Protein AF-A0A9D4R7I5-F1 (afdb_monomer_lite)

Radius of gyration: 22.07 Å; chains: 1; bounding box: 33×69×36 Å

Structure (mmCIF, N/CA/C/O backbone):
data_AF-A0A9D4R7I5-F1
#
_entry.id   AF-A0A9D4R7I5-F1
#
loop_
_atom_site.group_PDB
_atom_site.id
_atom_site.type_symbol
_atom_site.label_atom_id
_atom_site.label_alt_id
_atom_site.label_comp_id
_atom_site.label_asym_id
_atom_site.label_entity_id
_atom_site.label_seq_id
_atom_site.pdbx_PDB_ins_code
_atom_site.Cartn_x
_atom_site.Cartn_y
_atom_site.Cartn_z
_atom_site.occupancy
_atom_site.B_iso_or_equiv
_atom_site.auth_seq_id
_atom_site.auth_comp_id
_atom_site.auth_asym_id
_atom_site.auth_atom_id
_atom_site.pdbx_PDB_model_num
ATOM 1 N N . MET A 1 1 ? 16.189 14.678 1.574 1.00 41.25 1 MET A N 1
ATOM 2 C CA . MET A 1 1 ? 17.318 13.864 1.069 1.00 41.25 1 MET A CA 1
ATOM 3 C C . MET A 1 1 ? 17.500 14.165 -0.412 1.00 41.25 1 MET A C 1
ATOM 5 O O . MET A 1 1 ? 16.585 13.884 -1.170 1.00 41.25 1 MET A O 1
ATOM 9 N N . TRP A 1 2 ? 18.620 14.773 -0.820 1.00 41.62 2 TRP A N 1
ATOM 10 C CA . TRP A 1 2 ? 18.954 15.006 -2.234 1.00 41.62 2 TRP A CA 1
ATOM 11 C C . TRP A 1 2 ? 20.273 14.302 -2.552 1.00 41.62 2 TRP A C 1
ATOM 13 O O . TRP A 1 2 ? 21.343 14.902 -2.495 1.00 41.62 2 TRP A O 1
ATOM 23 N N . ASN A 1 3 ? 20.197 13.004 -2.840 1.00 59.06 3 ASN A N 1
ATOM 24 C CA . ASN A 1 3 ? 21.277 12.334 -3.551 1.00 59.06 3 ASN A CA 1
ATOM 25 C C . ASN A 1 3 ? 20.998 12.532 -5.043 1.00 59.06 3 ASN A C 1
ATOM 27 O O . ASN A 1 3 ? 19.907 12.222 -5.510 1.00 59.06 3 ASN A O 1
ATOM 31 N N . LYS A 1 4 ? 21.965 13.086 -5.782 1.00 59.41 4 LYS A N 1
ATOM 32 C CA . LYS A 1 4 ? 21.879 13.436 -7.217 1.00 59.41 4 LYS A CA 1
ATOM 33 C C . LYS A 1 4 ? 21.742 12.217 -8.153 1.00 59.41 4 LYS A C 1
ATOM 35 O O . LYS A 1 4 ? 22.042 12.309 -9.339 1.00 59.41 4 LYS A O 1
ATOM 40 N N . THR A 1 5 ? 21.329 11.064 -7.642 1.00 68.25 5 THR A N 1
ATOM 41 C CA . THR A 1 5 ? 21.100 9.849 -8.416 1.00 68.25 5 THR A CA 1
ATOM 42 C C . THR A 1 5 ? 19.702 9.880 -9.020 1.00 68.25 5 THR A C 1
ATOM 44 O O . THR A 1 5 ? 18.695 9.715 -8.336 1.00 68.25 5 THR A O 1
ATOM 47 N N . THR A 1 6 ? 19.630 10.084 -10.333 1.00 68.06 6 THR A N 1
ATOM 48 C C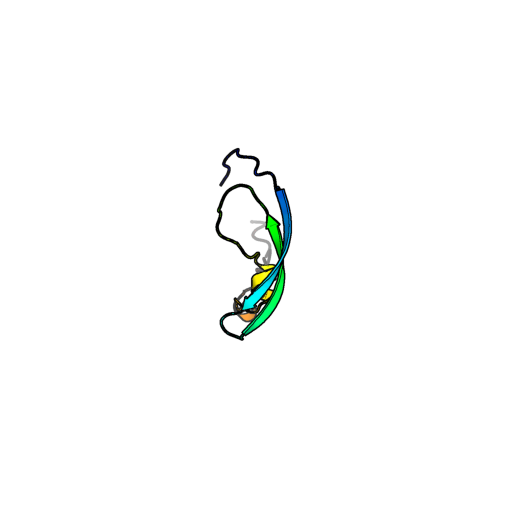A . THR A 1 6 ? 18.383 9.952 -11.090 1.00 68.06 6 THR A CA 1
ATOM 49 C C . THR A 1 6 ? 18.042 8.467 -11.222 1.00 68.06 6 THR A C 1
ATOM 51 O O . THR A 1 6 ? 18.585 7.769 -12.077 1.00 68.06 6 THR A O 1
ATOM 54 N N . MET A 1 7 ? 17.167 7.962 -10.351 1.00 75.56 7 MET A N 1
ATOM 55 C CA . MET A 1 7 ? 16.634 6.603 -10.459 1.00 75.56 7 MET A CA 1
ATOM 56 C C . MET A 1 7 ? 15.703 6.529 -11.676 1.00 75.56 7 MET A C 1
ATOM 58 O O . MET A 1 7 ? 14.717 7.260 -11.747 1.00 75.56 7 MET A O 1
ATOM 62 N N . LYS A 1 8 ? 16.030 5.669 -12.647 1.00 83.00 8 LYS A N 1
ATOM 63 C CA . LYS A 1 8 ? 15.186 5.418 -13.822 1.00 83.00 8 LYS A CA 1
ATOM 64 C C . LYS A 1 8 ? 14.383 4.133 -13.607 1.00 83.00 8 LYS A C 1
ATOM 66 O O . LYS A 1 8 ? 15.002 3.101 -13.351 1.00 83.00 8 LYS A O 1
ATOM 71 N N . PRO A 1 9 ? 13.047 4.167 -13.706 1.00 87.69 9 PRO A N 1
ATOM 72 C CA . PRO A 1 9 ? 12.245 2.956 -13.627 1.00 87.69 9 PRO A CA 1
ATOM 73 C C . PRO A 1 9 ? 12.486 2.065 -14.853 1.00 87.69 9 PRO A C 1
ATOM 75 O O . PRO A 1 9 ? 12.636 2.559 -15.970 1.00 87.69 9 PRO A O 1
ATOM 78 N N . HIS A 1 10 ? 12.518 0.750 -14.640 1.00 90.19 10 HIS A N 1
ATOM 79 C CA . HIS A 1 10 ? 12.543 -0.259 -15.702 1.00 90.19 10 HIS A CA 1
ATOM 80 C C . HIS A 1 10 ? 11.168 -0.475 -16.328 1.00 90.19 10 HIS A C 1
ATOM 82 O O . HIS A 1 10 ? 11.070 -0.856 -17.490 1.00 90.19 10 HIS A O 1
ATOM 88 N N . GLY A 1 11 ? 10.112 -0.234 -15.560 1.00 90.94 11 GLY A N 1
ATOM 89 C CA . GLY A 1 11 ? 8.745 -0.421 -16.002 1.00 90.94 11 GLY A CA 1
ATOM 90 C C . GLY A 1 11 ? 7.810 -0.506 -14.815 1.00 90.94 11 GLY A C 1
ATOM 91 O O . GLY A 1 11 ? 8.122 -0.039 -13.719 1.00 90.94 11 GLY A O 1
ATOM 92 N N . GLU A 1 12 ? 6.663 -1.126 -15.037 1.00 94.44 12 GLU A N 1
ATOM 93 C CA . GLU A 1 12 ? 5.624 -1.269 -14.033 1.00 94.44 12 GLU A CA 1
ATOM 94 C C . GLU A 1 12 ? 5.013 -2.660 -14.108 1.00 94.44 12 GLU A C 1
ATOM 96 O O . GLU A 1 12 ? 4.979 -3.286 -15.168 1.00 94.44 12 GLU A O 1
ATOM 101 N N . VAL A 1 13 ? 4.523 -3.140 -12.973 1.00 94.31 13 VAL A N 1
ATOM 102 C CA . VAL A 1 13 ? 3.901 -4.457 -12.857 1.00 94.31 13 VAL A CA 1
ATOM 103 C C . VAL A 1 13 ? 2.744 -4.391 -11.874 1.00 94.31 13 VAL A C 1
ATOM 105 O O . VAL A 1 13 ? 2.824 -3.690 -10.870 1.00 94.31 13 VAL A O 1
ATOM 108 N N . THR A 1 14 ? 1.671 -5.126 -12.151 1.00 96.25 14 THR A N 1
ATOM 109 C CA . THR A 1 14 ? 0.576 -5.311 -11.192 1.00 96.25 14 THR A CA 1
ATOM 110 C C . THR A 1 14 ? 0.761 -6.653 -10.504 1.00 96.25 14 THR A C 1
ATOM 112 O O . THR A 1 14 ? 0.929 -7.665 -11.183 1.00 96.25 14 THR A O 1
ATOM 115 N N . LEU A 1 15 ? 0.779 -6.658 -9.172 1.00 94.44 15 LEU A N 1
ATOM 116 C CA . LEU A 1 15 ? 0.969 -7.861 -8.365 1.00 94.44 15 LEU A CA 1
ATOM 117 C C . LEU A 1 15 ? -0.156 -7.991 -7.330 1.00 94.44 15 LEU A C 1
ATOM 119 O O . LEU A 1 15 ? -0.499 -6.984 -6.701 1.00 94.44 15 LEU A O 1
ATOM 123 N N . PRO A 1 16 ? -0.673 -9.210 -7.093 1.00 95.75 16 PRO A N 1
ATOM 124 C CA . PRO A 1 16 ? -1.600 -9.459 -6.002 1.00 95.75 16 PRO A CA 1
ATOM 125 C C . PRO A 1 16 ? -0.842 -9.412 -4.672 1.00 95.75 16 PRO A C 1
ATOM 127 O O . PRO A 1 16 ? 0.135 -10.135 -4.458 1.00 95.75 16 PRO A O 1
ATOM 130 N N . VAL A 1 17 ? -1.295 -8.561 -3.757 1.00 94.31 17 VAL A N 1
ATOM 131 C CA . VAL A 1 17 ? -0.715 -8.394 -2.424 1.00 94.31 17 VAL A CA 1
ATOM 132 C C . VAL A 1 17 ? -1.769 -8.689 -1.375 1.00 94.31 17 VAL A C 1
ATOM 134 O O . VAL A 1 17 ? -2.856 -8.115 -1.370 1.00 94.31 17 VAL A O 1
ATOM 137 N N . LYS A 1 18 ? -1.424 -9.585 -0.455 1.00 95.31 18 L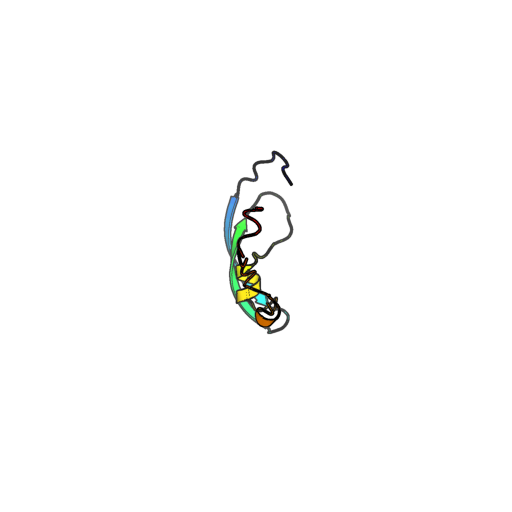YS A N 1
ATOM 138 C CA . LYS A 1 18 ? -2.284 -9.987 0.651 1.00 95.31 18 LYS A CA 1
ATOM 139 C C . LYS A 1 18 ? -2.063 -9.068 1.852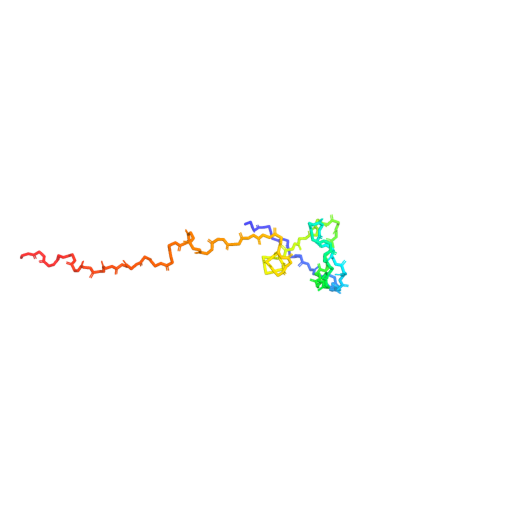 1.00 95.31 18 LYS A C 1
ATOM 141 O O . LYS A 1 18 ? -0.924 -8.893 2.283 1.00 95.31 18 LYS A O 1
ATOM 146 N N . ASN A 1 19 ? -3.134 -8.517 2.421 1.00 94.38 19 ASN A N 1
ATOM 147 C CA . ASN A 1 19 ? -3.078 -7.917 3.750 1.00 94.38 19 ASN A CA 1
ATOM 148 C C . ASN A 1 19 ? -2.955 -9.056 4.783 1.00 94.38 19 ASN A C 1
ATOM 150 O O . ASN A 1 19 ? -3.888 -9.847 4.916 1.00 94.38 19 ASN A O 1
ATOM 154 N N . PRO A 1 20 ? -1.845 -9.157 5.536 1.00 92.25 20 PRO A N 1
ATOM 155 C CA . PRO A 1 20 ? -1.620 -10.270 6.459 1.00 92.25 20 PRO A CA 1
ATOM 156 C C . PRO A 1 20 ? -2.548 -10.257 7.683 1.00 92.25 20 PRO A C 1
ATOM 158 O O . PRO A 1 20 ? -2.617 -11.249 8.398 1.00 92.25 20 PRO A O 1
ATOM 161 N N . LYS A 1 21 ? -3.234 -9.140 7.960 1.00 92.50 21 LYS A N 1
ATOM 162 C CA . LYS A 1 21 ? -4.146 -9.001 9.101 1.00 92.50 21 LYS A CA 1
ATOM 163 C C . LYS A 1 21 ? -5.572 -9.445 8.773 1.00 92.50 21 LYS A C 1
ATOM 165 O O . LYS A 1 21 ? -6.267 -9.930 9.658 1.00 92.50 21 LYS A O 1
ATOM 170 N N . THR A 1 22 ? -6.021 -9.226 7.539 1.00 93.69 22 THR A N 1
ATOM 171 C CA . THR A 1 22 ? -7.413 -9.479 7.118 1.00 93.69 22 THR A CA 1
ATOM 172 C C . THR A 1 22 ? -7.542 -10.573 6.069 1.00 93.69 22 THR A C 1
ATOM 174 O O . THR A 1 22 ? -8.655 -10.926 5.704 1.00 93.69 22 THR A O 1
ATOM 177 N N . ASP A 1 23 ? -6.422 -11.077 5.555 1.00 94.12 23 ASP A N 1
ATOM 178 C CA . ASP A 1 23 ? -6.324 -12.027 4.450 1.00 94.12 23 ASP A CA 1
ATOM 179 C C . ASP A 1 23 ? -6.870 -11.560 3.088 1.00 94.12 23 ASP A C 1
ATOM 181 O O . ASP A 1 23 ? -6.757 -12.289 2.101 1.00 94.12 23 ASP A O 1
ATOM 185 N N . ASN A 1 24 ? -7.357 -10.320 2.992 1.00 95.94 24 ASN A N 1
ATOM 186 C CA . ASN A 1 24 ? -7.812 -9.720 1.740 1.00 95.94 24 ASN A CA 1
ATOM 187 C C . ASN A 1 24 ? -6.658 -9.550 0.744 1.00 95.94 24 ASN A C 1
ATOM 189 O O . ASN A 1 24 ? -5.550 -9.159 1.121 1.00 95.94 24 ASN A O 1
ATOM 193 N N . ILE A 1 25 ? -6.939 -9.784 -0.537 1.00 96.25 25 ILE A N 1
ATOM 194 C CA . ILE A 1 25 ? -5.977 -9.644 -1.634 1.00 96.25 25 ILE A CA 1
ATOM 195 C C . ILE A 1 25 ? -6.331 -8.404 -2.455 1.00 96.25 25 ILE A C 1
ATOM 197 O O . ILE A 1 25 ? -7.495 -8.183 -2.780 1.00 96.25 25 ILE A O 1
ATOM 201 N N . TYR A 1 26 ? -5.314 -7.611 -2.784 1.00 96.00 26 TYR A N 1
ATOM 202 C CA . TYR A 1 26 ? -5.423 -6.376 -3.553 1.00 96.00 26 TYR A CA 1
ATOM 203 C C . TYR A 1 26 ? -4.456 -6.423 -4.733 1.00 96.00 26 TYR A C 1
ATOM 205 O O . TYR A 1 26 ? -3.284 -6.749 -4.550 1.00 96.00 26 TYR A O 1
ATOM 213 N N . ASP A 1 27 ? -4.919 -6.054 -5.923 1.00 96.12 27 ASP A N 1
ATOM 214 C CA . ASP A 1 27 ? -4.047 -5.884 -7.085 1.00 96.12 27 ASP A CA 1
ATOM 215 C C . ASP A 1 27 ? -3.391 -4.502 -7.045 1.00 96.12 27 ASP A C 1
ATOM 217 O O . ASP A 1 27 ? -4.058 -3.471 -7.140 1.00 96.12 27 ASP A O 1
ATOM 221 N N . ILE A 1 28 ? -2.068 -4.473 -6.874 1.00 95.06 28 ILE A N 1
ATOM 222 C CA . ILE A 1 28 ? -1.304 -3.239 -6.665 1.00 95.06 28 ILE A CA 1
ATOM 223 C C . ILE A 1 28 ? -0.308 -3.046 -7.799 1.00 95.06 28 ILE A C 1
ATOM 225 O O . ILE A 1 28 ? 0.478 -3.940 -8.119 1.00 95.06 28 ILE A O 1
ATOM 229 N N . ARG A 1 29 ? -0.309 -1.842 -8.378 1.00 95.12 29 ARG A N 1
ATOM 230 C CA . ARG A 1 29 ? 0.668 -1.413 -9.382 1.00 95.12 29 ARG A CA 1
ATOM 231 C C . ARG A 1 29 ? 1.957 -0.964 -8.698 1.00 95.12 29 ARG A C 1
ATOM 233 O O . ARG A 1 29 ? 1.960 -0.004 -7.930 1.00 95.12 29 ARG A O 1
ATOM 240 N N . PHE A 1 30 ? 3.053 -1.633 -9.023 1.00 93.00 30 PHE A N 1
ATOM 241 C CA . PHE A 1 30 ? 4.405 -1.302 -8.599 1.00 93.00 30 PHE A CA 1
ATOM 242 C C . PHE A 1 30 ? 5.198 -0.704 -9.752 1.00 93.00 30 PHE A C 1
ATOM 244 O O . PHE A 1 30 ? 5.071 -1.131 -10.899 1.00 93.00 30 PHE A O 1
ATOM 251 N N . ILE A 1 31 ? 6.068 0.246 -9.421 1.00 92.69 31 ILE A N 1
ATOM 252 C CA . ILE A 1 31 ? 7.105 0.740 -10.323 1.00 92.69 31 ILE A CA 1
ATOM 253 C C . ILE A 1 31 ? 8.357 -0.096 -10.064 1.00 92.69 31 ILE A C 1
ATOM 255 O O . ILE A 1 31 ? 8.851 -0.158 -8.939 1.00 92.69 31 ILE A O 1
ATOM 259 N N . VAL A 1 32 ? 8.857 -0.754 -11.104 1.00 90.31 32 VAL A N 1
ATOM 260 C CA . VAL A 1 32 ? 10.056 -1.588 -11.039 1.00 90.31 32 VAL A CA 1
ATOM 261 C C . VAL A 1 32 ? 11.270 -0.696 -11.247 1.00 90.31 32 VAL A C 1
ATOM 263 O O . VAL A 1 32 ? 11.356 0.029 -12.237 1.00 90.31 32 VAL A O 1
ATOM 266 N N . VAL A 1 33 ? 12.221 -0.752 -10.321 1.00 89.56 33 VAL A N 1
ATOM 267 C CA . VAL A 1 33 ? 13.468 0.021 -10.355 1.00 89.56 33 VAL A CA 1
ATOM 268 C C . VAL A 1 33 ? 14.668 -0.929 -10.335 1.00 89.56 33 VAL A C 1
ATOM 270 O O . VAL A 1 33 ? 14.529 -2.057 -9.864 1.00 89.56 33 VAL A O 1
ATOM 273 N N . PRO A 1 34 ? 15.832 -0.517 -10.865 1.00 83.00 34 PRO A N 1
ATOM 274 C CA . PRO A 1 34 ? 17.059 -1.302 -10.763 1.00 83.00 34 PRO A CA 1
ATOM 275 C C . PRO A 1 34 ? 17.455 -1.529 -9.298 1.00 83.00 34 PRO A C 1
ATOM 277 O O . PRO A 1 34 ? 17.294 -0.624 -8.478 1.00 83.00 34 PRO A O 1
ATOM 280 N N . ASN A 1 35 ? 18.078 -2.680 -9.023 1.00 81.88 35 ASN A N 1
ATOM 281 C CA . ASN A 1 35 ? 18.531 -3.172 -7.709 1.00 81.88 35 ASN A CA 1
ATOM 282 C C . ASN A 1 35 ? 17.419 -3.720 -6.793 1.00 81.88 35 ASN A C 1
ATOM 284 O O . ASN A 1 35 ? 16.260 -3.317 -6.869 1.00 81.88 35 ASN A O 1
ATOM 288 N N . ASP A 1 36 ? 17.804 -4.613 -5.875 1.00 78.81 36 ASP A N 1
ATOM 289 C CA . ASP A 1 36 ? 16.911 -5.295 -4.926 1.00 78.81 36 ASP A CA 1
ATOM 290 C C . ASP A 1 36 ? 16.509 -4.400 -3.741 1.00 78.81 36 ASP A C 1
ATOM 292 O O . ASP A 1 36 ? 16.823 -4.658 -2.576 1.00 78.81 36 ASP A O 1
ATOM 296 N N . PHE A 1 37 ? 15.816 -3.299 -4.032 1.00 84.00 37 PHE A N 1
ATOM 297 C CA . PHE A 1 37 ? 15.239 -2.445 -2.999 1.00 84.00 37 PHE A CA 1
ATOM 298 C C . PHE A 1 37 ? 14.025 -3.098 -2.329 1.00 84.00 37 PHE A C 1
ATOM 300 O O . PHE A 1 37 ? 13.310 -3.920 -2.907 1.00 84.00 37 PHE A O 1
ATOM 307 N N . GLN A 1 38 ? 13.751 -2.680 -1.090 1.00 86.19 38 GLN A N 1
ATOM 308 C CA . GLN A 1 38 ? 12.517 -3.065 -0.414 1.00 86.19 38 GLN A CA 1
ATOM 309 C C . GLN A 1 38 ? 11.303 -2.503 -1.154 1.00 86.19 38 GLN A C 1
ATOM 311 O O . GLN A 1 38 ? 11.289 -1.357 -1.603 1.00 86.19 38 GLN A O 1
ATOM 316 N N . LYS A 1 39 ? 10.259 -3.326 -1.250 1.00 87.38 39 LYS A N 1
ATOM 317 C CA . LYS A 1 39 ? 8.977 -2.947 -1.842 1.00 87.38 39 LYS A CA 1
ATOM 318 C C . LYS A 1 39 ? 8.293 -1.971 -0.895 1.00 87.38 39 LYS A C 1
ATOM 320 O O . LYS A 1 39 ? 7.975 -2.331 0.236 1.00 87.38 39 LYS A O 1
ATOM 325 N N . LEU A 1 40 ? 8.078 -0.746 -1.354 1.00 91.75 40 LEU A N 1
ATOM 326 C CA . LEU A 1 40 ? 7.409 0.290 -0.577 1.00 91.75 40 LEU A CA 1
ATOM 327 C C . LEU A 1 40 ? 5.976 0.463 -1.069 1.00 91.75 40 LEU A C 1
ATOM 329 O O . LEU A 1 40 ? 5.713 0.428 -2.270 1.00 91.75 40 LEU A O 1
ATOM 333 N N . LEU A 1 41 ? 5.061 0.675 -0.128 1.00 93.06 41 LEU A N 1
ATOM 334 C CA . LEU A 1 41 ? 3.679 1.032 -0.417 1.00 93.06 41 LEU A CA 1
ATOM 335 C C . LEU A 1 41 ? 3.488 2.524 -0.157 1.00 93.06 41 LEU A C 1
ATOM 337 O O . LEU A 1 41 ? 3.907 3.049 0.876 1.00 93.06 41 LEU A O 1
ATOM 341 N N . GLY A 1 42 ? 2.856 3.208 -1.107 1.00 92.19 42 GLY A N 1
ATOM 342 C CA . GLY A 1 42 ? 2.500 4.613 -0.950 1.00 92.19 42 GLY A CA 1
ATOM 343 C C . GLY A 1 42 ? 1.397 4.805 0.090 1.00 92.19 42 GLY A C 1
ATOM 344 O O . GLY A 1 42 ? 0.613 3.894 0.356 1.00 92.19 42 GLY A O 1
ATOM 345 N N . LEU A 1 43 ? 1.297 6.024 0.631 1.00 92.75 43 LEU A N 1
ATOM 346 C CA . LEU A 1 43 ? 0.310 6.387 1.654 1.00 92.75 43 LEU A CA 1
ATOM 347 C C . LEU A 1 43 ? -1.129 6.021 1.245 1.00 92.75 43 LEU A C 1
ATOM 349 O O . LEU A 1 43 ? -1.868 5.430 2.024 1.00 92.75 43 LEU A O 1
ATOM 353 N N . LYS A 1 44 ? -1.507 6.336 0.004 1.00 92.06 44 LYS A N 1
ATOM 354 C CA . LYS A 1 44 ? -2.835 6.019 -0.531 1.00 92.06 44 LYS A CA 1
ATOM 355 C C . LYS A 1 44 ? -3.112 4.512 -0.497 1.00 92.06 44 LYS A C 1
ATOM 357 O O . LYS A 1 44 ? -4.139 4.084 0.008 1.00 92.06 44 LYS A O 1
ATOM 362 N N . THR A 1 45 ? -2.158 3.709 -0.959 1.00 94.12 45 THR A N 1
ATOM 363 C CA . THR A 1 45 ? -2.292 2.251 -1.007 1.00 94.12 45 THR A CA 1
ATOM 364 C C . THR A 1 45 ? -2.407 1.647 0.389 1.00 94.12 45 THR A C 1
ATOM 366 O O . THR A 1 45 ? -3.257 0.794 0.612 1.00 94.12 45 THR A O 1
ATOM 369 N N . VAL A 1 46 ? -1.608 2.104 1.361 1.00 94.19 46 VAL A N 1
ATOM 370 C CA . VAL A 1 46 ? -1.708 1.583 2.737 1.00 94.19 46 VAL A CA 1
ATOM 371 C C . VAL A 1 46 ? -3.026 1.961 3.421 1.00 94.19 46 VAL A C 1
ATOM 373 O O . VAL A 1 46 ? -3.498 1.197 4.261 1.00 94.19 46 VAL A O 1
ATOM 376 N N . GLN A 1 47 ? -3.638 3.093 3.054 1.00 93.12 47 GLN A N 1
ATOM 377 C CA . GLN A 1 47 ? -4.980 3.472 3.510 1.00 93.12 47 GLN A CA 1
ATOM 378 C C . GLN A 1 47 ? -6.053 2.589 2.867 1.00 93.12 47 GLN A C 1
ATOM 380 O O . GLN A 1 47 ? -6.861 2.008 3.579 1.00 93.12 47 GLN A O 1
ATOM 385 N N . GLU A 1 48 ? -6.029 2.428 1.541 1.00 92.56 48 GLU A N 1
ATOM 386 C CA . GLU A 1 48 ? -6.995 1.598 0.801 1.00 92.56 48 GLU A CA 1
ATOM 387 C C . GLU A 1 48 ? -6.933 0.119 1.217 1.00 92.56 48 GLU A C 1
ATOM 389 O O . GLU A 1 48 ? -7.953 -0.566 1.286 1.00 92.56 48 GLU A O 1
ATOM 394 N N . MET A 1 49 ? -5.740 -0.370 1.558 1.00 94.19 49 MET A N 1
ATOM 395 C CA . MET A 1 49 ? -5.539 -1.716 2.095 1.00 94.19 49 MET A CA 1
ATOM 396 C C . MET A 1 49 ? -5.882 -1.848 3.587 1.00 94.19 49 MET A C 1
ATOM 398 O O . MET A 1 49 ? -5.742 -2.944 4.133 1.00 94.19 49 MET A O 1
ATOM 402 N N . ASN A 1 50 ? -6.289 -0.772 4.270 1.00 91.94 50 ASN A N 1
ATOM 403 C CA . ASN A 1 50 ? -6.527 -0.733 5.719 1.00 91.94 50 ASN A CA 1
ATOM 404 C C . ASN A 1 50 ? -5.325 -1.227 6.554 1.00 91.94 50 ASN A C 1
ATOM 406 O O . ASN A 1 50 ? -5.487 -1.908 7.570 1.00 91.94 50 ASN A O 1
ATOM 410 N N . LEU A 1 51 ? -4.101 -0.912 6.117 1.00 91.19 51 LEU A N 1
ATOM 411 C CA . LEU A 1 51 ? -2.868 -1.220 6.856 1.00 91.19 51 LEU A CA 1
ATOM 412 C C . LEU A 1 51 ? -2.583 -0.184 7.949 1.00 91.19 51 LEU A C 1
ATOM 414 O O . LEU A 1 51 ? -1.912 -0.494 8.933 1.00 91.19 51 LEU A O 1
ATOM 418 N N . ILE A 1 52 ? -3.102 1.033 7.786 1.00 90.81 52 ILE A N 1
ATOM 419 C CA . ILE A 1 52 ? -3.019 2.115 8.767 1.00 90.81 52 ILE A CA 1
ATOM 420 C C . ILE A 1 52 ? -4.412 2.675 9.050 1.00 90.81 52 ILE A C 1
ATOM 422 O O . ILE A 1 52 ? -5.290 2.627 8.192 1.00 90.81 52 ILE A O 1
ATOM 426 N N . ASN A 1 53 ? -4.597 3.238 10.242 1.00 86.94 53 ASN A N 1
ATOM 427 C CA . ASN A 1 53 ? -5.801 3.976 10.605 1.00 86.94 53 ASN A CA 1
ATOM 428 C C . ASN A 1 53 ? -5.447 5.456 10.774 1.00 86.94 53 ASN A C 1
ATOM 430 O O . ASN A 1 53 ? -4.544 5.777 11.550 1.00 86.94 53 ASN A O 1
ATOM 434 N N . ILE A 1 54 ? -6.141 6.350 10.070 1.00 84.19 54 ILE A N 1
ATOM 435 C CA . ILE A 1 54 ? -5.984 7.794 10.268 1.00 84.19 54 ILE A CA 1
ATOM 436 C C . ILE A 1 54 ? -7.080 8.255 11.212 1.00 84.19 54 ILE A C 1
ATOM 438 O O . ILE A 1 54 ? -8.252 8.250 10.856 1.00 84.19 54 ILE A O 1
ATOM 442 N N . ASN A 1 55 ? -6.687 8.689 12.405 1.00 86.25 55 ASN A N 1
ATOM 443 C CA . ASN A 1 55 ? -7.605 9.321 13.339 1.00 86.25 55 ASN A CA 1
ATOM 444 C C . ASN A 1 55 ? -7.781 10.798 12.963 1.00 86.25 55 ASN A C 1
ATOM 446 O O . ASN A 1 55 ? -7.064 11.658 13.472 1.00 86.25 55 ASN A O 1
ATOM 450 N N . THR A 1 56 ? -8.690 11.079 12.030 1.00 81.62 56 THR A N 1
ATOM 451 C CA . THR A 1 56 ? -8.977 12.444 11.559 1.00 81.62 56 THR A CA 1
ATOM 452 C C . THR A 1 56 ? -9.553 13.336 12.652 1.00 81.62 56 THR A C 1
ATOM 454 O O . THR A 1 56 ? -9.316 14.538 12.631 1.00 81.62 56 THR A O 1
ATOM 457 N N . ASP A 1 57 ? -10.240 12.755 13.634 1.00 80.81 57 ASP A N 1
ATOM 458 C CA . ASP A 1 57 ? -10.921 13.497 14.701 1.00 80.81 57 ASP A CA 1
ATOM 459 C C . ASP A 1 57 ? -9.936 14.083 15.723 1.00 80.81 57 ASP A C 1
ATOM 461 O O . ASP A 1 57 ? -10.242 15.045 16.422 1.00 80.81 57 ASP A O 1
ATOM 465 N N . ALA A 1 58 ? -8.720 13.534 15.783 1.00 74.25 58 ALA A N 1
ATOM 466 C CA . ALA A 1 58 ? -7.632 14.055 16.602 1.00 74.25 58 ALA A CA 1
ATOM 467 C C . ALA A 1 58 ? -6.854 15.206 15.931 1.00 74.25 58 ALA A C 1
ATOM 469 O O . ALA A 1 58 ? -5.936 15.758 16.543 1.00 74.25 58 ALA A O 1
ATOM 470 N N . PHE A 1 59 ? -7.184 15.578 14.687 1.00 76.06 59 PHE A N 1
ATOM 471 C CA . PHE A 1 59 ? -6.542 1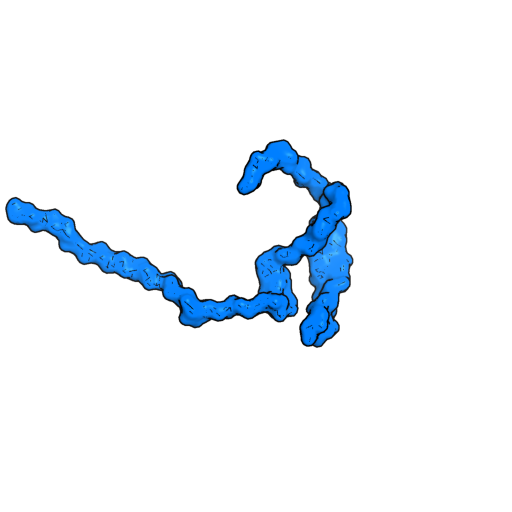6.697 14.000 1.00 76.06 59 PHE A CA 1
ATOM 472 C C . PHE A 1 59 ? -7.319 17.999 14.210 1.00 76.06 59 PHE A C 1
ATOM 474 O O . PHE A 1 59 ? -8.453 18.155 13.762 1.00 76.06 59 PHE A O 1
ATOM 481 N N . VAL A 1 60 ? -6.665 18.992 14.817 1.00 74.19 60 VAL A N 1
ATOM 482 C CA . VAL A 1 60 ? -7.163 20.374 14.845 1.00 74.19 60 VAL A CA 1
ATOM 483 C C . VAL A 1 60 ? -6.978 20.980 13.447 1.00 74.19 60 VAL A C 1
ATOM 485 O O . VAL A 1 60 ? -5.911 21.483 13.105 1.00 74.19 60 VAL A O 1
ATOM 488 N N . GLY A 1 61 ? -8.010 20.877 12.606 1.00 65.50 61 GLY A N 1
ATOM 489 C CA . GLY A 1 61 ? -7.976 21.274 11.190 1.00 65.50 61 GLY A CA 1
ATOM 490 C C . GLY A 1 61 ? -8.110 22.776 10.909 1.00 65.50 61 GLY A C 1
ATOM 491 O O . GLY A 1 61 ? -8.047 23.188 9.752 1.0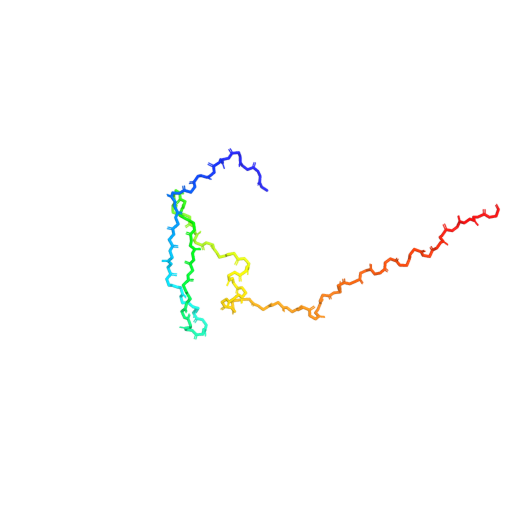0 65.50 61 GLY A O 1
ATOM 492 N N . LYS A 1 62 ? -8.293 23.610 11.935 1.00 62.31 62 LYS A N 1
ATOM 493 C CA . LYS A 1 62 ? -8.454 25.057 11.780 1.00 62.31 62 LYS A CA 1
ATOM 494 C C . LYS A 1 62 ? -7.684 25.793 12.868 1.00 62.31 62 LYS A C 1
ATOM 496 O O . LYS A 1 62 ? -8.093 25.815 14.022 1.00 62.31 62 LYS A O 1
ATOM 501 N N . VAL A 1 63 ? -6.579 26.422 12.480 1.00 64.06 63 VAL A N 1
ATOM 502 C CA . VAL A 1 63 ? -6.064 27.583 13.209 1.00 64.06 63 VAL A CA 1
ATOM 503 C C . VAL A 1 63 ? -6.748 28.784 12.570 1.00 64.06 63 VAL A C 1
ATOM 505 O O . VAL A 1 63 ? -6.270 29.317 11.569 1.00 64.06 63 VAL A O 1
ATOM 508 N N . GLU A 1 64 ? -7.920 29.156 13.079 1.00 63.12 64 GLU A N 1
ATOM 509 C CA . GLU A 1 64 ? -8.506 30.451 12.743 1.00 63.12 64 GLU A CA 1
ATOM 510 C C . GLU A 1 64 ? -7.594 31.507 13.373 1.00 63.12 64 GLU A C 1
ATOM 512 O O . GLU A 1 64 ? -7.539 31.666 14.590 1.00 63.12 64 GLU A O 1
ATOM 517 N N . LYS A 1 65 ? -6.771 32.167 12.550 1.00 59.88 65 LYS A N 1
ATOM 518 C CA . LYS A 1 65 ? -6.137 33.411 12.974 1.00 59.88 65 LYS A CA 1
ATOM 519 C C . LYS A 1 65 ? -7.249 34.446 13.013 1.00 59.88 65 LYS A C 1
ATOM 521 O O . LYS A 1 65 ? -7.560 35.033 11.980 1.00 59.88 65 LYS A O 1
ATOM 526 N N . ASP A 1 66 ? -7.812 34.675 14.190 1.00 60.66 66 ASP A N 1
ATOM 527 C CA . ASP A 1 66 ? -8.406 35.970 14.478 1.00 60.66 66 ASP A CA 1
ATOM 528 C C . ASP A 1 66 ? -7.275 36.995 14.346 1.00 60.66 66 ASP A C 1
ATOM 530 O O . ASP A 1 66 ? -6.469 37.190 15.257 1.00 60.66 66 ASP A O 1
ATOM 534 N N . LEU A 1 67 ? -7.165 37.623 13.170 1.00 59.66 67 LEU A N 1
ATOM 535 C CA . LEU A 1 67 ? -6.459 38.891 13.023 1.00 59.66 67 LEU A CA 1
ATOM 536 C C . LEU A 1 67 ? -7.312 39.960 13.716 1.00 59.66 67 LEU A C 1
ATOM 538 O O . LEU A 1 67 ? -7.899 40.826 13.075 1.00 59.66 67 LEU A O 1
ATOM 542 N N . GLY A 1 68 ? -7.422 39.850 15.040 1.00 53.12 68 GLY A N 1
ATOM 543 C CA . GLY A 1 68 ? -7.824 40.958 15.880 1.00 53.12 68 GLY A CA 1
ATOM 544 C C . GLY A 1 68 ? -6.765 42.032 15.714 1.00 53.12 68 GLY A C 1
ATOM 545 O O . GLY A 1 68 ? -5.609 41.814 16.069 1.00 53.12 68 GLY A O 1
ATOM 546 N N . ASP A 1 69 ? -7.169 43.133 15.093 1.00 61.72 69 ASP A N 1
ATOM 547 C CA . ASP A 1 69 ? -6.420 44.366 14.895 1.00 61.72 69 ASP A CA 1
ATOM 548 C C . ASP A 1 69 ? -5.593 44.721 16.143 1.00 61.72 69 ASP A C 1
ATOM 550 O O . ASP A 1 69 ? -6.110 45.220 17.145 1.00 61.72 69 ASP A O 1
ATOM 554 N N . GLN A 1 70 ? -4.301 44.388 16.121 1.00 57.53 70 GLN A N 1
ATOM 555 C CA . G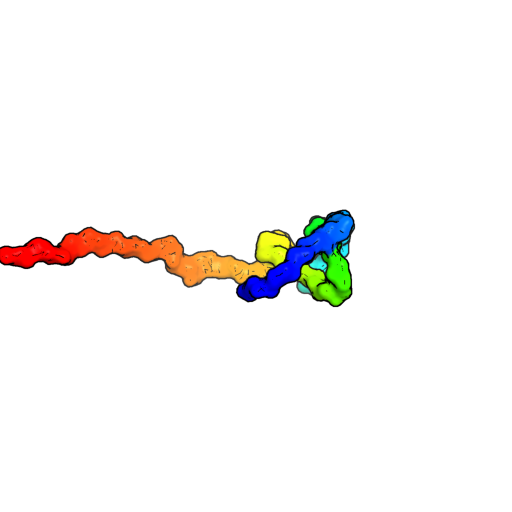LN A 1 70 ? -3.369 44.770 17.172 1.00 57.53 70 GLN A CA 1
ATOM 556 C C . GLN A 1 70 ? -2.698 46.084 16.786 1.00 57.53 70 GLN A C 1
ATOM 558 O O . GLN A 1 70 ? -1.591 46.107 16.255 1.00 57.53 70 GLN A O 1
ATOM 563 N N . GLY A 1 71 ? -3.377 47.171 17.146 1.00 56.69 71 GLY A N 1
ATOM 564 C CA . GLY A 1 71 ? -2.734 48.412 17.560 1.00 56.69 71 GLY A CA 1
ATOM 565 C C . GLY A 1 71 ? -2.511 49.453 16.470 1.00 56.69 71 GLY A C 1
ATOM 566 O O . GLY A 1 71 ? -1.385 49.657 16.025 1.00 56.69 71 GLY A O 1
ATOM 567 N N . ALA A 1 72 ? -3.537 50.260 16.200 1.00 46.25 72 ALA A N 1
ATOM 568 C CA . ALA A 1 72 ? -3.303 51.694 16.069 1.00 46.25 72 ALA A CA 1
ATOM 569 C C . ALA A 1 72 ? -3.159 52.263 17.489 1.00 46.25 72 ALA A C 1
ATOM 571 O O . ALA A 1 72 ? -4.139 52.532 18.184 1.00 46.25 72 ALA A O 1
ATOM 572 N N . VAL A 1 73 ? -1.912 52.325 17.954 1.00 54.75 73 VAL A N 1
ATOM 573 C CA . VAL A 1 73 ? -1.539 53.048 19.171 1.00 54.75 73 VAL A CA 1
ATOM 574 C C . VAL A 1 73 ? -1.746 54.543 18.906 1.00 54.75 73 VAL A C 1
ATOM 576 O O . VAL A 1 73 ? -1.425 55.011 17.815 1.00 54.75 73 VAL A O 1
ATOM 579 N N . SER A 1 74 ? -2.326 55.201 19.909 1.00 43.91 74 SER A N 1
ATOM 580 C CA . SER A 1 74 ? -2.672 56.618 20.086 1.00 43.91 74 SER A CA 1
ATOM 581 C C . SER A 1 74 ? -1.928 57.669 19.264 1.00 43.91 74 SER A C 1
ATOM 583 O O . SER A 1 74 ? -0.683 57.592 19.182 1.00 43.91 74 SER A O 1
#

Organism: Dreissena polymorpha (NCBI:txid45954)

Sequence (74 aa):
MWNKTTMKPHGEVTLPVKNPKTDNIYDIRFIVVPNDFQKLLGLKTVQEMNLININTDAFVGKVEKDLGDQGAVS

Foldseek 3Di:
DDDVDDWDFPAKDWDWDADPVPRDTDTDIDTHTPDDDDGDDDPVRCVVNVVDDDPPVPDPPDPPPPPPPPDPDD

pLDDT: mean 81.02, std 15.89, range [41.25, 96.25]

Secondary structure (DSSP, 8-state):
------PPP-EEEEEEEE-TTT--EEEEEEEE-SS-PPPPPPHHHHHHTTSS---GGGS---------------